Protein AF-A0A957U5R9-F1 (afdb_monomer_lite)

Structure (mmCIF, N/CA/C/O backbone):
data_AF-A0A957U5R9-F1
#
_entry.id   AF-A0A957U5R9-F1
#
loop_
_atom_site.group_PDB
_atom_site.id
_atom_site.type_symbol
_atom_site.label_atom_id
_atom_site.label_alt_id
_atom_site.label_comp_id
_atom_site.label_asym_id
_atom_site.label_entity_id
_atom_site.label_seq_id
_atom_site.pdbx_PDB_ins_code
_atom_site.Cartn_x
_atom_site.Cartn_y
_atom_site.Cartn_z
_atom_site.occupancy
_atom_site.B_iso_or_equiv
_atom_site.auth_seq_id
_atom_site.auth_comp_id
_atom_site.auth_asym_id
_atom_site.auth_atom_id
_atom_site.pdbx_PDB_model_num
ATOM 1 N N . GLN A 1 1 ? -0.514 -5.752 26.820 1.00 62.22 1 GLN A N 1
ATOM 2 C CA . GLN A 1 1 ? -1.889 -5.807 26.271 1.00 62.22 1 GLN A CA 1
ATOM 3 C C . GLN A 1 1 ? -2.756 -6.838 26.994 1.00 62.22 1 GLN A C 1
ATOM 5 O O . GLN A 1 1 ? -3.821 -6.445 27.446 1.00 62.22 1 GLN A O 1
ATOM 10 N N . ALA A 1 2 ? -2.308 -8.089 27.186 1.00 71.56 2 ALA A N 1
ATOM 11 C CA . ALA A 1 2 ? -3.090 -9.140 27.863 1.00 71.56 2 ALA A CA 1
ATOM 12 C C . ALA A 1 2 ? -3.656 -8.729 29.241 1.00 71.56 2 ALA A C 1
ATOM 14 O O . ALA A 1 2 ? -4.850 -8.878 29.472 1.00 71.56 2 ALA A O 1
ATOM 15 N N . ASP A 1 3 ? -2.847 -8.102 30.101 1.00 75.44 3 ASP A N 1
ATOM 16 C CA . ASP A 1 3 ? -3.295 -7.672 31.438 1.00 75.44 3 ASP A CA 1
ATOM 17 C C . ASP A 1 3 ? -4.342 -6.547 31.409 1.00 75.44 3 ASP A C 1
ATOM 19 O O . ASP A 1 3 ? -5.171 -6.438 32.308 1.00 75.44 3 ASP A O 1
ATOM 23 N N . ALA A 1 4 ? -4.324 -5.692 30.382 1.00 73.75 4 ALA A N 1
ATOM 24 C CA . ALA A 1 4 ? -5.312 -4.623 30.224 1.00 73.75 4 ALA A CA 1
ATOM 25 C C . ALA A 1 4 ? -6.661 -5.172 29.738 1.00 73.75 4 ALA A C 1
ATOM 27 O O . ALA A 1 4 ? -7.699 -4.719 30.217 1.00 73.75 4 ALA A O 1
ATOM 28 N N . ILE A 1 5 ? -6.631 -6.171 28.847 1.00 79.81 5 ILE A N 1
ATOM 29 C CA . ILE A 1 5 ? -7.819 -6.908 28.388 1.00 79.81 5 ILE A CA 1
ATOM 30 C C . ILE A 1 5 ? -8.424 -7.682 29.562 1.00 79.81 5 ILE A C 1
ATOM 32 O O . ILE A 1 5 ? -9.607 -7.538 29.848 1.00 79.81 5 ILE A O 1
ATOM 36 N N . ALA A 1 6 ? -7.603 -8.442 30.296 1.00 77.25 6 ALA A N 1
ATOM 37 C CA . ALA A 1 6 ? -8.048 -9.208 31.461 1.00 77.25 6 ALA A CA 1
ATOM 38 C C . ALA A 1 6 ? -8.636 -8.315 32.568 1.00 77.25 6 ALA A C 1
ATOM 40 O O . ALA A 1 6 ? -9.575 -8.712 33.250 1.00 77.25 6 ALA A O 1
ATOM 41 N N . ALA A 1 7 ? -8.117 -7.093 32.720 1.00 85.81 7 ALA A N 1
ATOM 42 C CA . ALA A 1 7 ? -8.631 -6.098 33.658 1.00 85.81 7 ALA A CA 1
ATOM 43 C C . ALA A 1 7 ? -9.840 -5.293 33.133 1.00 85.81 7 ALA A C 1
ATOM 45 O O . ALA A 1 7 ? -10.272 -4.368 33.818 1.00 85.81 7 ALA A O 1
ATOM 46 N N . GLY A 1 8 ? -10.350 -5.569 31.925 1.00 84.25 8 GLY A N 1
ATOM 47 C CA . GLY A 1 8 ? -11.486 -4.849 31.331 1.00 84.25 8 GLY A CA 1
ATOM 48 C C . GLY A 1 8 ? -11.204 -3.387 30.963 1.00 84.25 8 GLY A C 1
ATOM 49 O O . GLY A 1 8 ? -12.130 -2.619 30.735 1.00 84.25 8 GLY A O 1
ATOM 50 N N . ARG A 1 9 ? -9.928 -2.983 30.906 1.00 89.56 9 ARG A N 1
ATOM 51 C CA . ARG A 1 9 ? -9.492 -1.612 30.570 1.00 89.56 9 ARG A CA 1
ATOM 52 C C . ARG A 1 9 ? -9.178 -1.430 29.083 1.00 89.56 9 ARG A C 1
ATOM 54 O O . ARG A 1 9 ? -8.769 -0.348 28.675 1.00 89.56 9 ARG A O 1
ATOM 61 N N . LEU A 1 10 ? -9.299 -2.497 28.295 1.00 90.56 10 LEU A N 1
ATOM 62 C CA . LEU A 1 10 ? -9.093 -2.510 26.851 1.00 90.56 10 LEU A CA 1
ATOM 63 C C . LEU A 1 10 ? -10.099 -3.470 26.214 1.00 90.56 10 LEU A C 1
ATOM 65 O O . LEU A 1 10 ? -10.088 -4.661 26.527 1.00 90.56 10 LEU A O 1
ATOM 69 N N . LEU A 1 11 ? -10.919 -2.954 25.300 1.00 90.44 11 LEU A N 1
ATOM 70 C CA . LEU A 1 11 ? -11.802 -3.739 24.444 1.00 90.44 11 LEU A CA 1
ATOM 71 C C . LEU A 1 11 ? -11.266 -3.690 23.011 1.00 90.44 11 LEU A C 1
ATOM 73 O O . LEU A 1 11 ? -10.911 -2.623 22.515 1.00 90.44 11 LEU A O 1
ATOM 77 N N . LEU A 1 12 ? -11.175 -4.850 22.360 1.00 91.81 12 LEU A N 1
ATOM 78 C CA . LEU A 1 12 ? -10.756 -4.962 20.965 1.00 91.81 12 LEU A CA 1
ATOM 79 C C . LEU A 1 12 ? -11.977 -5.278 20.103 1.00 91.81 12 LEU A C 1
ATOM 81 O O . LEU A 1 12 ? -12.681 -6.248 20.371 1.00 91.81 12 LEU A O 1
ATOM 85 N N . SER A 1 13 ? -12.196 -4.480 19.061 1.00 90.56 13 SER A N 1
ATOM 86 C CA . SER A 1 13 ? -13.235 -4.710 18.057 1.00 90.56 13 SER A CA 1
ATOM 87 C C . SER A 1 13 ? -12.594 -4.778 16.675 1.00 90.56 13 SER A C 1
ATOM 89 O O . SER A 1 13 ? -11.805 -3.906 16.312 1.00 90.56 13 SER A O 1
ATOM 91 N N . ALA A 1 14 ? -12.901 -5.831 15.919 1.00 89.25 14 ALA A N 1
ATOM 92 C CA . ALA A 1 14 ? -12.444 -5.995 14.546 1.00 89.25 14 ALA A CA 1
ATOM 93 C C . ALA A 1 14 ? -13.502 -5.420 13.595 1.00 89.25 14 ALA A C 1
ATOM 95 O O . ALA A 1 14 ? -14.471 -6.095 13.255 1.00 89.25 14 ALA A O 1
ATOM 96 N N . ALA A 1 15 ? -13.325 -4.163 13.195 1.00 86.75 15 ALA A N 1
ATOM 97 C CA . ALA A 1 15 ? -14.212 -3.467 12.269 1.00 86.75 15 ALA A CA 1
ATOM 98 C C . ALA A 1 15 ? -13.432 -2.403 11.475 1.00 86.75 15 ALA A C 1
ATOM 100 O O . ALA A 1 15 ? -12.415 -1.908 11.971 1.00 86.75 15 ALA A O 1
ATOM 101 N N . PRO A 1 16 ? -13.897 -2.019 10.272 1.00 84.31 16 PRO A N 1
ATOM 102 C CA . PRO A 1 16 ? -13.406 -0.822 9.599 1.00 84.31 16 PRO A CA 1
ATOM 103 C C . PRO A 1 16 ? -13.610 0.406 10.489 1.00 84.31 16 PRO A C 1
ATOM 105 O O . PRO A 1 16 ? -14.644 0.544 11.146 1.00 84.31 16 PRO A O 1
ATOM 108 N N . PHE A 1 17 ? -12.639 1.316 10.504 1.00 87.50 17 PHE A N 1
ATOM 109 C CA . PHE A 1 17 ? -12.730 2.517 11.336 1.00 87.50 17 PHE A CA 1
ATOM 110 C C . PHE A 1 17 ? -13.783 3.515 10.825 1.00 87.50 17 PHE A C 1
ATOM 112 O O . PHE A 1 17 ? -14.253 4.329 11.611 1.00 87.50 17 PHE A O 1
ATOM 119 N N . GLY A 1 18 ? -14.254 3.384 9.577 1.00 86.62 18 GLY A N 1
ATOM 120 C CA . GLY A 1 18 ? -15.466 4.054 9.090 1.00 86.62 18 GLY A CA 1
ATOM 121 C C . GLY A 1 18 ? -16.749 3.668 9.842 1.00 86.62 18 GLY A C 1
ATOM 122 O O . GLY A 1 18 ? -17.788 4.269 9.610 1.00 86.62 18 GLY A O 1
ATOM 123 N N . HIS A 1 19 ? -16.719 2.684 10.749 1.00 90.12 19 HIS A N 1
ATOM 124 C CA . HIS A 1 19 ? -17.844 2.312 11.620 1.00 90.12 19 HIS A CA 1
ATOM 125 C C . HIS A 1 19 ? -17.624 2.717 13.093 1.00 90.12 19 HIS A C 1
ATOM 127 O O . HIS A 1 19 ? -18.215 2.110 13.992 1.00 90.12 19 HIS A O 1
ATOM 133 N N . LEU A 1 20 ? -16.750 3.696 13.352 1.00 92.50 20 LEU A N 1
ATOM 134 C CA . LEU A 1 20 ? -16.340 4.127 14.691 1.00 92.50 20 LEU A CA 1
ATOM 135 C C . LEU A 1 20 ? -17.520 4.364 15.644 1.00 92.50 20 LEU A C 1
ATOM 137 O O . LEU A 1 20 ? -17.564 3.745 16.706 1.00 92.50 20 LEU A O 1
ATOM 141 N N . GLU A 1 21 ? -18.481 5.211 15.266 1.00 92.38 21 GLU A N 1
ATOM 142 C CA . GLU A 1 21 ? -19.607 5.601 16.127 1.00 92.38 21 GLU A CA 1
ATOM 143 C C . GLU A 1 21 ? -20.441 4.381 16.524 1.00 92.38 21 GLU A C 1
ATOM 145 O O . GLU A 1 21 ? -20.756 4.175 17.698 1.00 92.38 21 GLU A O 1
ATOM 150 N N . LYS A 1 22 ? -20.744 3.524 15.543 1.00 92.81 22 LYS A N 1
ATOM 151 C CA . LYS A 1 22 ? -21.510 2.300 15.769 1.00 92.81 22 LYS A CA 1
ATOM 152 C C . LYS A 1 22 ? -20.790 1.364 16.736 1.00 92.81 22 LYS A C 1
ATOM 154 O O . LYS A 1 22 ? -21.407 0.867 17.674 1.00 92.81 22 LYS A O 1
ATOM 159 N N . VAL A 1 23 ? -19.500 1.116 16.515 1.00 93.88 23 VAL A N 1
ATOM 160 C CA . VAL A 1 23 ? -18.709 0.224 17.374 1.00 93.88 23 VAL A CA 1
ATOM 161 C C . VAL A 1 23 ? -18.609 0.788 18.788 1.00 93.88 23 VAL A C 1
ATOM 163 O O . VAL A 1 23 ? -18.728 0.032 19.752 1.00 93.88 23 VAL A O 1
ATOM 166 N N . ALA A 1 24 ? -18.417 2.098 18.925 1.00 93.44 24 ALA A N 1
ATOM 167 C CA . ALA A 1 24 ? -18.345 2.759 20.217 1.00 93.44 24 ALA A CA 1
ATOM 168 C C . ALA A 1 24 ? -19.683 2.640 20.972 1.00 93.44 24 ALA A C 1
ATOM 170 O O . ALA A 1 24 ? -19.705 2.184 22.115 1.00 93.44 24 ALA A O 1
ATOM 171 N N . ALA A 1 25 ? -20.808 2.928 20.308 1.00 93.12 25 ALA A N 1
ATOM 172 C CA . ALA A 1 25 ? -22.149 2.803 20.879 1.00 93.12 25 ALA A CA 1
ATOM 173 C C . ALA A 1 25 ? -22.501 1.360 21.281 1.00 93.12 25 ALA A C 1
ATOM 175 O O . ALA A 1 25 ? -22.946 1.134 22.408 1.00 93.12 25 ALA A O 1
ATOM 176 N N . ASP A 1 26 ? -22.243 0.378 20.409 1.00 93.88 26 ASP A N 1
ATOM 177 C CA . ASP A 1 26 ? -22.521 -1.044 20.666 1.00 93.88 26 ASP A CA 1
ATOM 178 C C . ASP A 1 26 ? -21.742 -1.580 21.887 1.00 93.88 26 ASP A C 1
ATOM 180 O O . ASP A 1 26 ? -22.170 -2.539 22.529 1.00 93.88 26 ASP A O 1
ATOM 184 N N . ASN A 1 27 ? -20.613 -0.949 22.231 1.00 91.81 27 ASN A N 1
ATOM 185 C CA . ASN A 1 27 ? -19.776 -1.306 23.379 1.00 91.81 27 ASN A CA 1
ATOM 186 C C . ASN A 1 27 ? -19.943 -0.361 24.586 1.00 91.81 27 ASN A C 1
ATOM 188 O O . ASN A 1 27 ? -19.199 -0.482 25.558 1.00 91.81 27 ASN A O 1
ATOM 192 N N . GLY A 1 28 ? -20.905 0.568 24.555 1.00 92.06 28 GLY A N 1
ATOM 193 C CA . GLY A 1 28 ? -21.184 1.485 25.667 1.00 92.06 28 GLY A CA 1
ATOM 194 C C . GLY A 1 28 ? -20.180 2.633 25.834 1.00 92.06 28 GLY A C 1
ATOM 195 O O . GLY A 1 28 ? -20.142 3.257 26.891 1.00 92.06 28 GLY A O 1
ATOM 196 N N . PHE A 1 29 ? -19.384 2.927 24.806 1.00 89.25 29 PHE A N 1
ATOM 197 C CA . PHE A 1 29 ? -18.407 4.016 24.763 1.00 89.25 29 PHE A CA 1
ATOM 198 C C . PHE A 1 29 ? -18.958 5.214 23.976 1.00 89.25 29 PHE A C 1
ATOM 200 O O . PHE A 1 29 ? -18.438 5.557 22.922 1.00 89.25 29 PHE A O 1
ATOM 207 N N . SER A 1 30 ? -20.042 5.842 24.438 1.00 87.88 30 SER A N 1
ATOM 208 C CA . SER A 1 30 ? -20.559 7.066 23.807 1.00 87.88 30 SER A CA 1
ATOM 209 C C . SER A 1 30 ? -21.161 8.022 24.847 1.00 87.88 30 SER A C 1
ATOM 211 O O . SER A 1 30 ? -22.069 7.611 25.577 1.00 87.88 30 SER A O 1
ATOM 213 N N . PRO A 1 31 ? -20.684 9.281 24.937 1.00 88.06 31 PRO A N 1
ATOM 214 C CA . PRO A 1 31 ? -19.577 9.862 24.164 1.00 88.06 31 PRO A CA 1
ATOM 215 C C . PRO A 1 31 ? -18.200 9.320 24.600 1.00 88.06 31 PRO A C 1
ATOM 217 O O . PRO A 1 31 ? -18.070 8.731 25.672 1.00 88.06 31 PRO A O 1
ATOM 220 N N . VAL A 1 32 ? -17.171 9.530 23.773 1.00 90.62 32 VAL A N 1
ATOM 221 C CA . VAL A 1 32 ? -15.763 9.230 24.102 1.00 90.62 32 VAL A CA 1
ATOM 222 C C . VAL A 1 32 ? -14.994 10.503 24.467 1.00 90.62 32 VAL A C 1
ATOM 224 O O . VAL A 1 32 ? -15.304 11.579 23.965 1.00 90.62 32 VAL A O 1
ATOM 227 N N . ASP A 1 33 ? -13.963 10.381 25.310 1.00 93.62 33 ASP A N 1
ATOM 228 C CA . ASP A 1 33 ? -13.108 11.515 25.711 1.00 93.62 33 ASP A CA 1
ATOM 229 C C . ASP A 1 33 ? -12.050 11.889 24.657 1.00 93.62 33 ASP A C 1
ATOM 231 O O . ASP A 1 33 ? -11.478 12.979 24.691 1.00 93.62 33 ASP A O 1
ATOM 235 N N . GLY A 1 34 ? -11.748 10.976 23.734 1.00 92.69 34 GLY A N 1
ATOM 236 C CA . GLY A 1 34 ? -10.791 11.216 22.665 1.00 92.69 34 GLY A CA 1
ATOM 237 C C . GLY A 1 34 ? -10.657 10.035 21.715 1.00 92.69 34 GLY A C 1
ATOM 238 O O . GLY A 1 34 ? -10.800 8.876 22.108 1.00 92.69 34 GLY A O 1
ATOM 239 N N . VAL A 1 35 ? -10.342 10.351 20.461 1.00 93.12 35 VAL A N 1
ATOM 240 C CA . VAL A 1 35 ? -10.120 9.385 19.383 1.00 93.12 35 VAL A CA 1
ATOM 241 C C . VAL A 1 35 ? -8.695 9.547 18.859 1.00 93.12 35 VAL A C 1
ATOM 243 O O . VAL A 1 35 ? -8.232 10.662 18.620 1.00 93.12 35 VAL A O 1
ATOM 246 N N . LEU A 1 36 ? -7.986 8.430 18.685 1.00 92.38 36 LEU A N 1
ATOM 247 C CA . LEU A 1 36 ? -6.650 8.390 18.092 1.00 92.38 36 LEU A CA 1
ATOM 248 C C . LEU A 1 36 ? -6.677 7.526 16.830 1.00 92.38 36 LEU A C 1
ATOM 250 O O . LEU A 1 36 ? -6.967 6.333 16.904 1.00 92.38 36 LEU A O 1
ATOM 254 N N . PHE A 1 37 ? -6.299 8.118 15.699 1.00 90.06 37 PHE A N 1
ATOM 255 C CA . PHE A 1 37 ? -6.057 7.402 14.450 1.00 90.06 37 PHE A CA 1
ATOM 256 C C . PHE A 1 37 ? -4.549 7.268 14.216 1.00 90.06 37 PHE A C 1
ATOM 258 O O . PHE A 1 37 ? -3.868 8.259 13.957 1.00 90.06 37 PHE A O 1
ATOM 265 N N . ASP A 1 38 ? -4.031 6.042 14.294 1.00 88.88 38 ASP A N 1
ATOM 266 C CA . ASP A 1 38 ? -2.672 5.708 13.850 1.00 88.88 38 ASP A CA 1
ATOM 267 C C . ASP A 1 38 ? -2.741 5.181 12.410 1.00 88.88 38 ASP A C 1
ATOM 269 O O . ASP A 1 38 ? -3.035 4.009 12.167 1.00 88.88 38 ASP A O 1
ATOM 273 N N . LEU A 1 39 ? -2.586 6.089 11.444 1.00 84.25 39 LEU A N 1
ATOM 274 C CA . LEU A 1 39 ? -2.777 5.797 10.025 1.00 84.25 39 LEU A CA 1
ATOM 275 C C . LEU A 1 39 ? -1.491 5.273 9.385 1.00 84.25 39 LEU A C 1
ATOM 277 O O . LEU A 1 39 ? -0.438 5.909 9.435 1.00 84.25 39 LEU A O 1
ATOM 281 N N . GLY A 1 40 ? -1.600 4.146 8.688 1.00 77.88 40 GLY A N 1
ATOM 282 C CA . GLY A 1 40 ? -0.502 3.549 7.945 1.00 77.88 40 GLY A CA 1
ATOM 283 C C . GLY A 1 40 ? -0.533 2.029 8.002 1.00 77.88 40 GLY A C 1
ATOM 284 O O . GLY A 1 40 ? -1.559 1.412 8.264 1.00 77.88 40 GLY A O 1
ATOM 285 N N . VAL A 1 41 ? 0.620 1.422 7.734 1.00 76.38 41 VAL A N 1
ATOM 286 C CA . VAL A 1 41 ? 0.821 -0.023 7.889 1.00 76.38 41 VAL A CA 1
ATOM 287 C C . VAL A 1 41 ? 1.505 -0.306 9.209 1.00 76.38 41 VAL A C 1
ATOM 289 O O . VAL A 1 41 ? 2.476 0.363 9.568 1.00 76.38 41 VAL A O 1
ATOM 292 N N . SER A 1 42 ? 1.052 -1.346 9.899 1.00 77.38 42 SER A N 1
ATOM 293 C CA . SER A 1 42 ? 1.743 -1.828 11.087 1.00 77.38 42 SER A CA 1
ATOM 294 C C . SER A 1 42 ? 3.073 -2.490 10.714 1.00 77.38 42 SER A C 1
ATOM 296 O O . SER A 1 42 ? 3.252 -3.048 9.626 1.00 77.38 42 SER A O 1
ATOM 298 N N . SER A 1 43 ? 4.021 -2.482 11.651 1.00 71.81 43 SER A N 1
ATOM 299 C CA . SER A 1 43 ? 5.283 -3.217 11.508 1.00 71.81 43 SER A CA 1
ATOM 300 C C . SER A 1 43 ? 5.056 -4.710 11.248 1.00 71.81 43 SER A C 1
ATOM 302 O O . SER A 1 43 ? 5.780 -5.306 10.456 1.00 71.81 43 SER A O 1
ATOM 304 N N . PHE A 1 44 ? 4.014 -5.293 11.848 1.00 71.56 44 PHE A N 1
ATOM 305 C CA . PHE A 1 44 ? 3.606 -6.679 11.620 1.00 71.56 44 PHE A CA 1
ATOM 306 C C . PHE A 1 44 ? 3.216 -6.927 10.154 1.00 71.56 44 PHE A C 1
ATOM 308 O O . PHE A 1 44 ? 3.695 -7.878 9.538 1.00 71.56 44 PHE A O 1
ATOM 315 N N . GLN A 1 45 ? 2.419 -6.034 9.556 1.00 72.06 45 GLN A N 1
ATOM 316 C CA . GLN A 1 45 ? 2.042 -6.124 8.139 1.00 72.06 45 GLN A CA 1
ATOM 317 C C . GLN A 1 45 ? 3.257 -6.008 7.208 1.00 72.06 45 GLN A C 1
ATOM 319 O O . GLN A 1 45 ? 3.331 -6.719 6.210 1.00 72.06 45 GLN A O 1
ATOM 324 N N . LEU A 1 46 ? 4.236 -5.164 7.546 1.00 71.06 46 LEU A N 1
ATOM 325 C CA . LEU A 1 46 ? 5.477 -5.024 6.773 1.00 71.06 46 LEU A CA 1
ATOM 326 C C . LEU A 1 46 ? 6.416 -6.236 6.882 1.00 71.06 46 LEU A C 1
ATOM 328 O O . LEU A 1 46 ? 7.227 -6.451 5.980 1.00 71.06 46 LEU A O 1
ATOM 332 N N . GLN A 1 47 ? 6.329 -7.001 7.973 1.00 72.88 47 GLN A N 1
ATOM 333 C CA . GLN A 1 47 ? 7.126 -8.212 8.211 1.00 72.88 47 GLN A CA 1
ATOM 334 C C . GLN A 1 47 ? 6.482 -9.485 7.644 1.00 72.88 47 GLN A C 1
ATOM 336 O O . GLN A 1 47 ? 7.142 -10.517 7.564 1.00 72.88 47 GLN A O 1
ATOM 341 N N . THR A 1 48 ? 5.210 -9.420 7.250 1.00 77.25 48 THR A N 1
ATOM 342 C CA . THR A 1 48 ? 4.450 -10.568 6.746 1.00 77.25 48 THR A CA 1
ATOM 343 C C . THR A 1 48 ? 4.523 -10.608 5.219 1.00 77.25 48 THR A C 1
ATOM 345 O O . THR A 1 48 ? 3.665 -10.055 4.526 1.00 77.25 48 THR A O 1
ATOM 348 N N . SER A 1 49 ? 5.574 -11.234 4.682 1.00 80.00 49 SER A N 1
ATOM 349 C CA . SER A 1 49 ? 5.840 -11.257 3.235 1.00 80.00 49 SER A CA 1
ATOM 350 C C . SER A 1 49 ? 4.674 -11.800 2.397 1.00 80.00 49 SER A C 1
ATOM 352 O O . SER A 1 49 ? 4.408 -11.261 1.323 1.00 80.00 49 SER A O 1
ATOM 354 N N . GLU A 1 50 ? 3.902 -12.776 2.900 1.00 83.94 50 GLU A N 1
ATOM 355 C CA . GLU A 1 50 ? 2.761 -13.349 2.174 1.00 83.94 50 GLU A CA 1
ATOM 356 C C . GLU A 1 50 ? 1.620 -12.357 1.905 1.00 83.94 50 GLU A C 1
ATOM 358 O O . GLU A 1 50 ? 0.755 -12.634 1.081 1.00 83.94 50 GLU A O 1
ATOM 363 N N . ARG A 1 51 ? 1.614 -11.192 2.564 1.00 87.31 51 ARG A N 1
ATOM 364 C CA . ARG A 1 51 ? 0.599 -10.146 2.370 1.00 87.31 51 ARG A CA 1
ATOM 365 C C . ARG A 1 51 ? 0.985 -9.103 1.322 1.00 87.31 51 ARG A C 1
ATOM 367 O O . ARG A 1 51 ? 0.154 -8.281 0.948 1.00 87.31 51 ARG A O 1
ATOM 374 N N . GLY A 1 52 ? 2.235 -9.096 0.857 1.00 89.81 52 GLY A N 1
ATOM 375 C CA . GLY A 1 52 ? 2.655 -8.239 -0.254 1.00 89.81 52 GLY A CA 1
ATOM 376 C C . GLY A 1 52 ? 2.771 -6.739 0.047 1.00 89.81 52 GLY A C 1
ATOM 377 O O .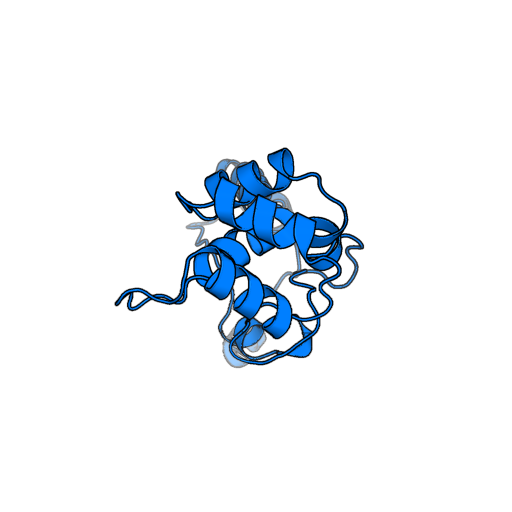 GLY A 1 52 ? 2.876 -5.947 -0.884 1.00 89.81 52 GLY A O 1
ATOM 378 N N . PHE A 1 53 ? 2.775 -6.315 1.317 1.00 89.38 53 PHE A N 1
ATOM 379 C CA . PHE A 1 53 ? 2.898 -4.890 1.685 1.00 89.38 53 PHE A CA 1
ATOM 380 C C . PHE A 1 53 ? 4.308 -4.315 1.512 1.00 89.38 53 PHE A C 1
ATOM 382 O O . PHE A 1 53 ? 4.489 -3.098 1.490 1.00 89.38 53 PHE A O 1
ATOM 389 N N . SER A 1 54 ? 5.316 -5.180 1.416 1.00 87.62 54 SER A N 1
ATOM 390 C CA . SER A 1 54 ? 6.722 -4.801 1.336 1.00 87.62 54 SER A CA 1
ATOM 391 C C . SER A 1 54 ? 7.369 -5.416 0.102 1.00 87.62 54 SER A C 1
ATOM 393 O O . SER A 1 54 ? 7.105 -6.561 -0.251 1.00 87.62 54 SER A O 1
ATOM 395 N N . PHE A 1 55 ? 8.253 -4.657 -0.541 1.00 86.12 55 PHE A N 1
ATOM 396 C CA . PHE A 1 55 ? 9.170 -5.173 -1.562 1.00 86.12 55 PHE A CA 1
ATOM 397 C C . PHE A 1 55 ? 10.540 -5.554 -0.987 1.00 86.12 55 PHE A C 1
ATOM 399 O O . PHE A 1 55 ? 11.373 -6.091 -1.709 1.00 86.12 55 PHE A O 1
ATOM 406 N N . LEU A 1 56 ? 10.800 -5.277 0.299 1.00 84.69 56 LEU A N 1
ATOM 407 C CA . LEU A 1 56 ? 12.043 -5.702 0.959 1.00 84.69 56 LEU A CA 1
ATOM 408 C C . LEU A 1 56 ? 12.078 -7.219 1.166 1.00 84.69 56 LEU A C 1
ATOM 410 O O . LEU A 1 56 ? 13.151 -7.813 1.214 1.00 84.69 56 LEU A O 1
ATOM 414 N N . GLN A 1 57 ? 10.902 -7.831 1.288 1.00 83.69 57 GLN A N 1
ATOM 415 C CA . GLN A 1 57 ? 10.714 -9.272 1.296 1.00 83.69 57 GLN A CA 1
ATOM 416 C C . GLN A 1 57 ? 9.800 -9.619 0.126 1.00 83.69 57 GLN A C 1
ATOM 418 O O . GLN A 1 57 ? 8.701 -9.079 0.018 1.00 83.69 57 GLN A O 1
ATOM 423 N N . ALA A 1 58 ? 10.271 -10.476 -0.776 1.00 87.06 58 ALA A N 1
ATOM 424 C CA . ALA A 1 58 ? 9.485 -10.874 -1.933 1.00 87.06 58 ALA A CA 1
ATOM 425 C C . ALA A 1 58 ? 8.239 -11.652 -1.485 1.00 87.06 58 ALA A C 1
ATOM 427 O O . ALA A 1 58 ? 8.336 -12.579 -0.684 1.00 87.06 58 ALA A O 1
ATOM 428 N N . GLY A 1 59 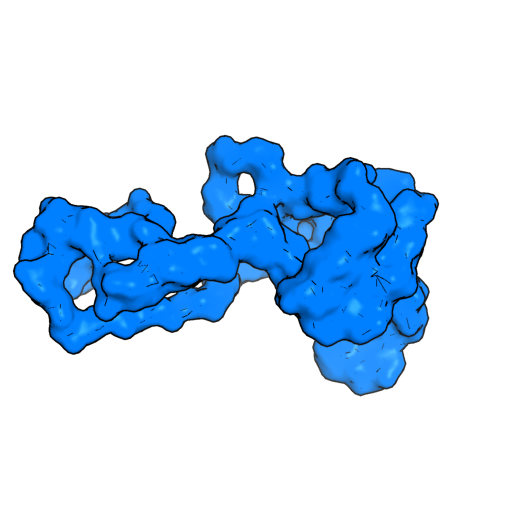? 7.086 -11.286 -2.034 1.00 93.00 59 GLY A N 1
ATOM 429 C CA . GLY A 1 59 ? 5.802 -11.929 -1.772 1.00 93.00 59 GLY A CA 1
ATOM 430 C C . GLY A 1 59 ? 4.825 -11.710 -2.926 1.00 93.00 59 GLY A C 1
ATOM 431 O O . GLY A 1 59 ? 5.172 -11.011 -3.888 1.00 93.00 59 GLY A O 1
ATOM 432 N N . PRO A 1 60 ? 3.621 -12.304 -2.866 1.00 96.12 60 PRO A N 1
ATOM 433 C CA . PRO A 1 60 ? 2.585 -12.070 -3.865 1.00 96.12 60 PRO A CA 1
ATOM 434 C C . PRO A 1 60 ? 2.188 -10.592 -3.888 1.00 96.12 60 PRO A C 1
ATOM 436 O O . PRO A 1 60 ? 2.220 -9.910 -2.863 1.00 96.12 60 PRO A O 1
ATOM 439 N N . LEU A 1 61 ? 1.816 -10.084 -5.060 1.00 96.75 61 LEU A N 1
ATOM 440 C CA . LEU A 1 61 ? 1.365 -8.704 -5.208 1.00 96.75 61 LEU A CA 1
ATOM 441 C C . LEU A 1 61 ? -0.102 -8.554 -4.758 1.00 96.75 61 LEU A C 1
ATOM 443 O O . LEU A 1 61 ? -1.013 -8.492 -5.574 1.00 96.75 61 LEU A O 1
ATOM 447 N N . ASP A 1 62 ? -0.317 -8.536 -3.442 1.00 95.31 62 ASP A N 1
ATOM 448 C CA . ASP A 1 62 ? -1.647 -8.556 -2.819 1.00 95.31 62 ASP A CA 1
ATOM 449 C C . ASP A 1 62 ? -2.046 -7.187 -2.232 1.00 95.31 62 ASP A C 1
ATOM 451 O O . ASP A 1 62 ? -2.854 -6.475 -2.821 1.00 95.31 62 ASP A O 1
ATOM 455 N N . MET A 1 63 ? -1.445 -6.791 -1.103 1.00 94.38 63 MET A N 1
ATOM 456 C CA . MET A 1 63 ? -1.701 -5.535 -0.377 1.00 94.38 63 MET A CA 1
ATOM 457 C C . MET A 1 63 ? -3.110 -5.338 0.213 1.00 94.38 63 MET A C 1
ATOM 459 O O . MET A 1 63 ? -3.387 -4.243 0.705 1.00 94.38 63 MET A O 1
ATOM 463 N N . ARG A 1 64 ? -3.996 -6.341 0.236 1.00 93.38 64 ARG A N 1
ATOM 464 C CA . ARG A 1 64 ? -5.288 -6.239 0.944 1.00 93.38 64 ARG A CA 1
ATOM 465 C C . ARG A 1 64 ? -5.090 -6.289 2.454 1.00 93.38 64 ARG A C 1
ATOM 467 O O . ARG A 1 64 ? -4.352 -7.145 2.948 1.00 93.38 64 ARG A O 1
ATOM 474 N N . PHE A 1 65 ? -5.765 -5.428 3.213 1.00 88.06 65 PHE A N 1
ATOM 475 C CA . PHE A 1 65 ? -5.853 -5.502 4.675 1.00 88.06 65 PHE A CA 1
ATOM 476 C C . PHE A 1 65 ? -6.834 -6.581 5.121 1.00 88.06 65 PHE A C 1
ATOM 478 O O . PHE A 1 65 ? -6.524 -7.319 6.061 1.00 88.06 65 PHE A O 1
ATOM 485 N N . ASP A 1 66 ? -7.944 -6.737 4.405 1.00 88.19 66 ASP A N 1
ATOM 486 C CA . ASP A 1 66 ? -8.892 -7.826 4.600 1.00 88.19 66 ASP A CA 1
ATOM 487 C C . ASP A 1 66 ? -8.704 -8.903 3.510 1.00 88.19 66 ASP A C 1
ATOM 489 O O . ASP A 1 66 ? -8.994 -8.655 2.337 1.00 88.19 66 ASP A O 1
ATOM 493 N N . PRO A 1 67 ? -8.230 -10.116 3.863 1.00 84.75 67 PRO A N 1
ATOM 494 C CA . PRO A 1 67 ? -8.065 -11.216 2.912 1.00 84.75 67 PRO A CA 1
ATOM 495 C C . PRO A 1 67 ? -9.359 -11.668 2.220 1.00 84.75 67 PRO A C 1
ATOM 497 O O . PRO A 1 67 ? -9.277 -12.359 1.206 1.00 84.75 67 PRO A O 1
ATOM 500 N N . ALA A 1 68 ? -10.535 -11.326 2.760 1.00 88.44 68 ALA A N 1
ATOM 501 C CA . ALA A 1 68 ? -11.820 -11.652 2.149 1.00 88.44 68 ALA A CA 1
ATOM 502 C C . ALA A 1 68 ? -12.166 -10.747 0.951 1.00 88.44 68 ALA A C 1
ATOM 504 O O . ALA A 1 68 ? -13.017 -11.113 0.137 1.00 88.44 68 ALA A O 1
ATOM 505 N N . GLN A 1 69 ? -11.513 -9.588 0.812 1.00 89.06 69 GLN A N 1
ATOM 506 C CA . GLN A 1 69 ? -11.699 -8.703 -0.340 1.00 89.06 69 GLN A CA 1
ATOM 507 C C . GLN A 1 69 ? -11.173 -9.365 -1.610 1.00 89.06 69 GLN A C 1
ATOM 509 O O . GLN A 1 69 ? -10.166 -10.058 -1.576 1.00 89.06 69 GLN A O 1
ATOM 514 N N . THR A 1 70 ? -11.803 -9.136 -2.757 1.00 91.94 70 THR A N 1
ATOM 515 C CA . THR A 1 70 ? -11.392 -9.766 -4.025 1.00 91.94 70 THR A CA 1
ATOM 516 C C . THR A 1 70 ? -10.413 -8.930 -4.838 1.00 91.94 70 THR A C 1
ATOM 518 O O . THR A 1 70 ? -9.752 -9.476 -5.709 1.00 91.94 70 THR A O 1
ATOM 521 N N . PHE A 1 71 ? -10.329 -7.626 -4.570 1.00 96.00 71 PHE A N 1
ATOM 522 C CA . PHE A 1 71 ? -9.533 -6.676 -5.340 1.00 96.00 71 PHE A CA 1
ATOM 523 C C . PHE A 1 71 ? -8.150 -6.481 -4.713 1.00 96.00 71 PHE A C 1
ATOM 525 O O . PHE A 1 71 ? -8.055 -6.147 -3.535 1.00 96.00 71 PHE A O 1
ATOM 532 N N . SER A 1 72 ? -7.092 -6.700 -5.486 1.00 97.12 72 SER A N 1
ATOM 533 C CA . SER A 1 72 ? -5.693 -6.733 -5.053 1.00 97.12 72 SER A CA 1
ATOM 534 C C . SER A 1 72 ? -4.814 -5.758 -5.840 1.00 97.12 72 SER A C 1
ATOM 536 O O . SER A 1 72 ? -5.197 -5.223 -6.882 1.00 97.12 72 SER A O 1
ATOM 538 N N . ALA A 1 73 ? -3.584 -5.547 -5.371 1.00 97.56 73 ALA A N 1
ATOM 539 C CA . ALA A 1 73 ? -2.599 -4.737 -6.078 1.00 97.56 73 ALA A CA 1
ATOM 540 C C . ALA A 1 73 ? -2.236 -5.328 -7.450 1.00 97.56 73 ALA A C 1
ATOM 542 O O . ALA A 1 73 ? -1.940 -4.563 -8.368 1.00 97.56 73 ALA A O 1
ATOM 543 N N . ALA A 1 74 ? -2.277 -6.657 -7.607 1.00 97.94 74 ALA A N 1
ATOM 544 C CA . ALA A 1 74 ? -2.078 -7.312 -8.895 1.00 97.94 74 ALA A CA 1
ATOM 545 C C . ALA A 1 74 ? -3.154 -6.898 -9.907 1.00 97.94 74 ALA A C 1
ATOM 547 O O . ALA A 1 74 ? -2.806 -6.600 -11.048 1.00 97.94 74 ALA A O 1
ATOM 548 N N . ASP A 1 75 ? -4.417 -6.810 -9.488 1.00 98.06 75 ASP A N 1
ATOM 549 C CA . ASP A 1 75 ? -5.524 -6.399 -10.363 1.00 98.06 75 ASP A CA 1
ATOM 550 C C . ASP A 1 75 ? -5.332 -4.946 -10.824 1.00 98.06 75 ASP A C 1
ATOM 552 O O . ASP A 1 75 ? -5.424 -4.637 -12.011 1.00 98.06 75 ASP A O 1
ATOM 556 N N . VAL A 1 76 ? -4.943 -4.051 -9.905 1.00 98.06 76 VAL A N 1
ATOM 557 C CA . VAL A 1 76 ? -4.621 -2.653 -10.246 1.00 98.06 76 VAL A CA 1
ATOM 558 C C . VAL A 1 76 ? -3.510 -2.592 -11.294 1.00 98.06 76 VAL A C 1
ATOM 560 O O . VAL A 1 76 ? -3.662 -1.966 -12.344 1.00 98.06 76 VAL A O 1
ATOM 563 N N . VAL A 1 77 ? -2.361 -3.221 -11.025 1.00 98.25 77 VAL A N 1
ATOM 564 C CA . VAL A 1 77 ? -1.196 -3.039 -11.897 1.00 98.25 77 VAL A CA 1
ATOM 565 C C . VAL A 1 77 ? -1.283 -3.809 -13.197 1.00 98.25 77 VAL A C 1
ATOM 567 O O . VAL A 1 77 ? -0.525 -3.437 -14.086 1.00 98.25 77 VAL A O 1
ATOM 570 N N . ASN A 1 78 ? -2.114 -4.851 -13.315 1.00 98.56 78 ASN A N 1
ATOM 571 C CA . ASN A 1 78 ? -2.223 -5.680 -14.518 1.00 98.56 78 ASN A CA 1
ATOM 572 C C . ASN A 1 78 ? -3.409 -5.287 -15.409 1.00 98.56 78 ASN A C 1
ATOM 574 O O . ASN A 1 78 ? -3.266 -5.353 -16.633 1.00 98.56 78 ASN A O 1
ATOM 578 N N . ASP A 1 79 ? -4.509 -4.784 -14.840 1.00 98.12 79 ASP A N 1
ATOM 579 C CA . ASP A 1 79 ? -5.760 -4.616 -15.593 1.00 98.12 79 ASP A CA 1
ATOM 580 C C . ASP A 1 79 ? -6.130 -3.156 -15.870 1.00 98.12 79 ASP A C 1
ATOM 582 O O . ASP A 1 79 ? -6.792 -2.872 -16.867 1.00 98.12 79 ASP A O 1
ATOM 586 N N . TRP A 1 80 ? -5.685 -2.204 -15.044 1.00 98.44 80 TRP A N 1
ATOM 587 C CA . TRP A 1 80 ? -6.016 -0.788 -15.250 1.00 98.44 80 TRP A CA 1
ATOM 588 C C . TRP A 1 80 ? -5.289 -0.210 -16.464 1.00 98.44 80 TRP A C 1
ATOM 590 O O . TRP A 1 80 ? -4.181 -0.635 -16.785 1.00 98.44 80 TRP A O 1
ATOM 600 N N . ASP A 1 81 ? -5.859 0.782 -17.139 1.00 98.56 81 ASP A N 1
ATOM 601 C CA . ASP A 1 81 ? -5.159 1.465 -18.230 1.00 98.56 81 ASP A CA 1
ATOM 602 C C . ASP A 1 81 ? -3.990 2.352 -17.731 1.00 98.56 81 ASP A C 1
ATOM 604 O O . ASP A 1 81 ? -3.770 2.533 -16.530 1.00 98.56 81 ASP A O 1
ATOM 608 N N . GLU A 1 82 ? -3.178 2.864 -18.668 1.00 98.69 82 GLU A N 1
ATOM 609 C CA . GLU A 1 82 ? -2.008 3.704 -18.351 1.00 98.69 82 GLU A CA 1
ATOM 610 C C . GLU A 1 82 ? -2.397 4.995 -17.616 1.00 98.69 82 GLU A C 1
ATOM 612 O O . GLU A 1 82 ? -1.658 5.429 -16.731 1.00 98.69 82 GLU A O 1
ATOM 617 N N . GLU A 1 83 ? -3.527 5.608 -17.977 1.00 98.62 83 GLU A N 1
ATOM 618 C CA . GLU A 1 83 ? -3.959 6.900 -17.439 1.00 98.62 83 GLU A CA 1
ATOM 619 C C . GLU A 1 83 ? -4.441 6.746 -15.998 1.00 98.62 83 GLU A C 1
ATOM 621 O O . GLU A 1 83 ? -3.892 7.386 -15.101 1.00 98.62 83 GLU A O 1
ATOM 626 N N . ALA A 1 84 ? -5.352 5.805 -15.750 1.00 98.56 84 ALA A N 1
ATOM 627 C CA . ALA A 1 84 ? -5.844 5.475 -14.421 1.00 98.56 84 ALA A CA 1
ATOM 628 C C . ALA A 1 84 ? -4.698 5.074 -13.482 1.00 98.56 84 ALA A C 1
ATOM 630 O O . ALA A 1 84 ? -4.649 5.518 -12.332 1.00 98.56 84 ALA A O 1
ATOM 631 N N . LEU A 1 85 ? -3.739 4.275 -13.970 1.00 98.56 85 LEU A N 1
ATOM 632 C CA . LEU A 1 85 ? -2.574 3.879 -13.180 1.00 98.56 85 LEU A CA 1
ATOM 633 C C . LEU A 1 85 ? -1.654 5.071 -12.869 1.00 98.56 85 LEU A C 1
ATOM 635 O O . LEU A 1 85 ? -1.164 5.198 -11.745 1.00 98.56 85 LEU A O 1
ATOM 639 N N . ALA A 1 86 ? -1.417 5.962 -13.835 1.00 98.69 86 ALA A N 1
ATOM 640 C CA . ALA A 1 86 ? -0.633 7.174 -13.608 1.00 98.69 86 ALA A CA 1
ATOM 641 C C . ALA A 1 86 ? -1.313 8.107 -12.597 1.00 98.69 86 ALA A C 1
ATOM 643 O O . ALA A 1 86 ? -0.634 8.672 -11.734 1.00 98.69 86 ALA A O 1
ATOM 644 N N . ASP A 1 87 ? -2.633 8.243 -12.676 1.00 98.50 87 ASP A N 1
ATOM 645 C CA . ASP A 1 87 ? -3.410 9.125 -11.814 1.00 98.50 87 ASP A CA 1
ATOM 646 C C . ASP A 1 87 ? -3.369 8.676 -10.358 1.00 98.50 87 ASP A C 1
ATOM 648 O O . ASP A 1 87 ? -3.112 9.499 -9.478 1.00 98.50 87 ASP A O 1
ATOM 652 N N . VAL A 1 88 ? -3.524 7.380 -10.076 1.00 97.88 88 VAL A N 1
ATOM 653 C CA . VAL A 1 88 ? -3.424 6.896 -8.690 1.00 97.88 88 VAL A CA 1
ATOM 654 C C . VAL A 1 88 ? -2.008 6.971 -8.139 1.00 97.88 88 VAL A C 1
ATOM 656 O O . VAL A 1 88 ? -1.828 7.381 -6.992 1.00 97.88 88 VAL A O 1
ATOM 659 N N . ILE A 1 89 ? -0.989 6.656 -8.948 1.00 98.38 89 ILE A N 1
ATOM 660 C CA . ILE A 1 89 ? 0.418 6.785 -8.535 1.00 98.38 89 ILE A CA 1
ATOM 661 C C . ILE A 1 89 ? 0.752 8.250 -8.221 1.00 98.38 89 ILE A C 1
ATOM 663 O O . ILE A 1 89 ? 1.462 8.528 -7.253 1.00 98.38 89 ILE A O 1
ATOM 667 N N . TYR A 1 90 ? 0.222 9.190 -9.004 1.00 98.25 90 TYR A N 1
ATOM 668 C CA . TYR A 1 90 ? 0.384 10.617 -8.748 1.00 98.25 90 TYR A CA 1
ATOM 669 C C . TYR A 1 90 ? -0.372 11.058 -7.493 1.00 98.25 90 TYR A C 1
ATOM 671 O O . TYR A 1 90 ? 0.224 11.627 -6.584 1.00 98.25 90 TYR A O 1
ATOM 679 N N . ARG A 1 91 ? -1.678 10.783 -7.432 1.00 96.88 91 ARG A N 1
ATOM 680 C CA . ARG A 1 91 ? -2.577 11.297 -6.396 1.00 96.88 91 ARG A CA 1
ATOM 681 C C . ARG A 1 91 ? -2.262 10.739 -5.015 1.00 96.88 91 ARG A C 1
ATOM 683 O O . ARG A 1 91 ? -2.277 11.490 -4.049 1.00 96.88 91 ARG A O 1
ATOM 690 N N . TYR A 1 92 ? -2.011 9.438 -4.922 1.00 95.94 92 TYR A N 1
ATOM 691 C CA . TYR A 1 92 ? -1.857 8.751 -3.638 1.00 95.94 92 TYR A CA 1
ATOM 692 C C . TYR A 1 92 ? -0.399 8.460 -3.279 1.00 95.94 92 TYR A C 1
ATOM 694 O O . TYR A 1 92 ? -0.083 8.267 -2.108 1.00 95.94 92 TYR A O 1
ATOM 702 N N . GLY A 1 93 ? 0.492 8.428 -4.272 1.00 94.75 93 GLY A N 1
ATOM 703 C CA . GLY A 1 93 ? 1.931 8.257 -4.061 1.00 94.75 93 GLY A CA 1
ATOM 704 C C . GLY A 1 93 ? 2.724 9.561 -4.099 1.00 94.75 93 GLY A C 1
ATOM 705 O O . GLY A 1 93 ? 3.910 9.546 -3.780 1.00 94.75 93 GLY A O 1
ATOM 706 N N . GLU A 1 94 ? 2.116 10.672 -4.527 1.00 95.69 94 GLU A N 1
ATOM 707 C CA . GLU A 1 94 ? 2.791 11.961 -4.749 1.00 95.69 94 GLU A CA 1
ATOM 708 C C . GLU A 1 94 ? 4.020 11.841 -5.678 1.00 95.69 94 GLU A C 1
ATOM 710 O O . GLU A 1 94 ? 5.025 12.548 -5.537 1.00 95.69 94 GLU A O 1
ATOM 715 N N . GLU A 1 95 ? 3.974 10.907 -6.636 1.00 96.00 95 GLU A N 1
ATOM 716 C CA . GLU A 1 95 ? 5.102 10.603 -7.515 1.00 96.00 95 GLU A CA 1
ATOM 717 C C . GLU A 1 95 ? 5.014 11.365 -8.841 1.00 96.00 95 GLU A C 1
ATOM 719 O O . GLU A 1 95 ? 4.205 11.069 -9.717 1.00 96.00 95 GLU A O 1
ATOM 724 N N . GLN A 1 96 ? 5.914 12.331 -9.018 1.00 94.56 96 GLN A N 1
ATOM 725 C CA . GLN A 1 96 ? 5.964 13.206 -10.194 1.00 94.56 96 GLN A CA 1
ATOM 726 C C . GLN A 1 96 ? 6.283 12.453 -11.495 1.00 94.56 96 GLN A C 1
ATOM 728 O O . GLN A 1 96 ? 5.901 12.885 -12.582 1.00 94.56 96 GLN A O 1
ATOM 733 N N . GLN A 1 97 ? 6.970 11.309 -11.409 1.00 96.31 97 GLN A N 1
ATOM 734 C CA . GLN A 1 97 ? 7.241 10.440 -12.555 1.00 96.31 97 GLN A CA 1
ATOM 735 C C . GLN A 1 97 ? 6.118 9.423 -12.817 1.00 96.31 97 GLN A C 1
ATOM 737 O O . GLN A 1 97 ? 6.337 8.477 -13.575 1.00 96.31 97 GLN A O 1
ATOM 742 N N . SER A 1 98 ? 4.920 9.608 -12.248 1.00 98.19 98 SER A N 1
ATOM 743 C CA . SER A 1 98 ? 3.792 8.671 -12.353 1.00 98.19 98 SER A CA 1
ATOM 744 C C . SER A 1 98 ? 3.508 8.203 -13.780 1.00 98.19 98 SER A C 1
ATOM 746 O O . SER A 1 98 ? 3.475 7.004 -14.027 1.00 98.19 98 SER A O 1
ATOM 748 N N . ARG A 1 99 ? 3.409 9.123 -14.749 1.00 98.44 99 ARG A N 1
ATOM 749 C CA . ARG A 1 99 ? 3.168 8.798 -16.170 1.00 98.44 99 ARG A CA 1
ATOM 750 C C . ARG A 1 99 ? 4.262 7.914 -16.764 1.00 98.44 99 ARG A C 1
ATOM 752 O O . ARG A 1 99 ? 3.993 7.018 -17.556 1.00 98.44 99 ARG A O 1
ATOM 759 N N . ARG A 1 100 ? 5.517 8.165 -16.386 1.00 98.25 100 ARG A N 1
ATOM 760 C CA . ARG A 1 100 ? 6.668 7.377 -16.842 1.00 98.25 100 ARG A CA 1
ATOM 761 C C . ARG A 1 100 ? 6.653 5.979 -16.224 1.00 98.25 100 ARG A C 1
ATOM 763 O O . ARG A 1 100 ? 6.952 5.018 -16.928 1.00 98.25 100 ARG A O 1
ATOM 770 N N . ILE A 1 101 ? 6.297 5.878 -14.944 1.00 98.44 101 ILE A N 1
ATOM 771 C CA . ILE A 1 101 ? 6.139 4.606 -14.236 1.00 98.44 101 ILE A CA 1
ATOM 772 C C . ILE A 1 101 ? 4.985 3.812 -14.848 1.00 98.44 101 ILE A C 1
ATOM 774 O O . ILE A 1 101 ? 5.217 2.703 -15.309 1.00 98.44 101 ILE A O 1
ATOM 778 N N . ALA A 1 102 ? 3.785 4.386 -14.942 1.00 98.75 102 ALA A N 1
ATOM 779 C CA . ALA A 1 102 ? 2.597 3.722 -15.474 1.00 98.75 102 ALA A CA 1
ATOM 780 C C . ALA A 1 102 ? 2.819 3.170 -16.888 1.00 98.75 102 ALA A C 1
ATOM 782 O O . ALA A 1 102 ? 2.589 1.986 -17.120 1.00 98.75 102 ALA A O 1
ATOM 783 N N . ARG A 1 103 ? 3.385 3.976 -17.798 1.00 98.69 103 ARG A N 1
ATOM 784 C CA . ARG A 1 103 ? 3.754 3.523 -19.148 1.00 98.69 103 ARG A CA 1
ATOM 785 C C . ARG A 1 103 ? 4.694 2.328 -19.132 1.00 98.69 103 ARG A C 1
ATOM 787 O O . ARG A 1 103 ? 4.553 1.395 -19.921 1.00 98.69 103 ARG A O 1
ATOM 794 N N . TYR A 1 104 ? 5.701 2.380 -18.262 1.00 98.62 104 TYR A N 1
ATOM 795 C CA . TYR A 1 104 ? 6.653 1.292 -18.128 1.00 98.62 104 TYR A CA 1
ATOM 796 C C . TYR A 1 104 ? 5.955 0.037 -17.598 1.00 98.62 104 TYR A C 1
ATOM 798 O O . TYR A 1 104 ? 6.145 -1.032 -18.169 1.00 98.62 104 TYR A O 1
ATOM 806 N N . LEU A 1 105 ? 5.123 0.163 -16.563 1.00 98.56 105 LEU A N 1
ATOM 807 C CA . LEU A 1 105 ? 4.383 -0.956 -15.991 1.00 98.56 105 LEU A CA 1
ATOM 808 C C . LEU A 1 105 ? 3.474 -1.602 -17.038 1.00 98.56 105 LEU A C 1
ATOM 810 O O . LEU A 1 105 ? 3.628 -2.790 -17.294 1.00 98.56 105 LEU A O 1
ATOM 814 N N . VAL A 1 106 ? 2.626 -0.828 -17.722 1.00 98.62 106 VAL A N 1
ATOM 815 C CA . VAL A 1 106 ? 1.717 -1.326 -18.774 1.00 98.62 106 VAL A CA 1
ATOM 816 C C . VAL A 1 106 ? 2.464 -2.113 -19.851 1.00 98.62 106 VAL A C 1
ATOM 818 O O . VAL A 1 106 ? 2.014 -3.180 -20.260 1.00 98.62 106 VAL A O 1
ATOM 821 N N . LYS A 1 107 ? 3.642 -1.637 -20.270 1.00 98.44 107 LYS A N 1
ATOM 822 C CA . LYS A 1 107 ? 4.466 -2.307 -21.284 1.00 98.44 107 LYS A CA 1
ATOM 823 C C . LYS A 1 107 ? 5.059 -3.651 -20.824 1.00 98.44 107 LYS A C 1
ATOM 825 O O . LYS A 1 107 ? 5.369 -4.476 -21.680 1.00 98.44 107 LYS A O 1
ATOM 830 N N . HIS A 1 108 ? 5.254 -3.860 -19.522 1.00 98.50 108 HIS A N 1
ATOM 831 C CA . HIS A 1 108 ? 5.984 -5.017 -18.977 1.00 98.50 108 HIS A CA 1
ATOM 832 C C . HIS A 1 108 ? 5.125 -5.943 -18.105 1.00 98.50 108 HIS A C 1
ATOM 834 O O . HIS A 1 108 ? 5.663 -6.832 -17.449 1.00 98.50 108 HIS A O 1
ATOM 840 N N . ARG A 1 109 ? 3.800 -5.765 -18.109 1.00 97.50 109 ARG A N 1
ATOM 841 C CA . ARG A 1 109 ? 2.853 -6.718 -17.513 1.00 97.50 109 ARG A CA 1
ATOM 842 C C . ARG A 1 109 ? 3.030 -8.132 -18.098 1.00 97.50 109 ARG A C 1
ATOM 844 O O . ARG A 1 109 ? 3.399 -8.256 -19.270 1.00 97.50 109 ARG A O 1
ATOM 851 N N . PRO A 1 110 ? 2.685 -9.194 -17.343 1.00 98.31 110 PRO A N 1
ATOM 852 C CA . PRO A 1 110 ? 2.081 -9.162 -16.006 1.00 98.31 110 PRO A CA 1
ATOM 853 C C . PRO A 1 110 ? 3.102 -9.145 -14.854 1.00 98.31 110 PRO A C 1
ATOM 855 O O . PRO A 1 110 ? 4.212 -9.658 -14.979 1.00 98.31 110 PRO A O 1
ATOM 858 N N . PHE A 1 111 ? 2.680 -8.624 -13.699 1.00 98.00 111 PHE A N 1
ATOM 859 C CA . PHE A 1 111 ? 3.418 -8.675 -12.432 1.00 98.00 111 PHE A CA 1
ATOM 860 C C . PHE A 1 111 ? 2.696 -9.571 -11.424 1.00 98.00 111 PHE A C 1
ATOM 862 O O . PHE A 1 111 ? 1.505 -9.390 -11.175 1.00 98.00 111 PHE A O 1
ATOM 869 N N . ALA A 1 112 ? 3.427 -10.508 -10.819 1.00 96.94 112 ALA A N 1
ATOM 870 C CA . ALA A 1 112 ? 2.895 -11.437 -9.819 1.00 96.94 112 ALA A CA 1
ATOM 871 C C . ALA A 1 112 ? 3.443 -11.179 -8.408 1.00 96.94 112 ALA A C 1
ATOM 873 O O . ALA A 1 112 ? 2.809 -11.556 -7.422 1.00 96.94 112 ALA A O 1
ATOM 874 N N . THR A 1 113 ? 4.622 -10.558 -8.293 1.00 97.56 113 THR A N 1
ATOM 875 C CA . THR A 1 113 ? 5.302 -10.374 -7.005 1.00 97.56 113 THR A CA 1
ATOM 876 C C . THR A 1 113 ? 5.705 -8.931 -6.737 1.00 97.56 113 THR A C 1
ATOM 878 O O . THR A 1 113 ? 5.925 -8.130 -7.650 1.00 97.56 113 THR A O 1
ATOM 881 N N . THR A 1 114 ? 5.864 -8.609 -5.454 1.00 96.56 114 THR A N 1
ATOM 882 C CA . THR A 1 114 ? 6.344 -7.297 -5.000 1.00 96.56 114 THR A CA 1
ATOM 883 C C . THR A 1 114 ? 7.744 -6.977 -5.526 1.00 96.56 114 THR A C 1
ATOM 885 O O . THR A 1 114 ? 8.016 -5.837 -5.897 1.00 96.56 114 THR A O 1
ATOM 888 N N . ALA A 1 115 ? 8.623 -7.977 -5.627 1.00 96.06 115 ALA A N 1
ATOM 889 C CA . ALA A 1 115 ? 9.975 -7.800 -6.151 1.00 96.06 115 ALA A CA 1
ATOM 890 C C . ALA A 1 115 ? 9.974 -7.399 -7.636 1.00 96.06 115 ALA A C 1
ATOM 892 O O . ALA A 1 115 ? 10.640 -6.434 -8.003 1.00 96.06 115 ALA A O 1
ATOM 893 N N . GLN A 1 116 ? 9.173 -8.082 -8.466 1.00 97.50 116 GLN A N 1
ATOM 894 C CA . GLN A 1 116 ? 9.038 -7.760 -9.893 1.00 97.50 116 GLN A CA 1
ATOM 895 C C . GLN A 1 116 ? 8.539 -6.328 -10.099 1.00 97.50 116 GLN A C 1
ATOM 897 O O . GLN A 1 116 ? 9.089 -5.581 -10.908 1.00 97.50 116 GLN A O 1
ATOM 902 N N . LEU A 1 117 ? 7.513 -5.930 -9.341 1.00 98.00 117 LEU A N 1
ATOM 903 C CA . LEU A 1 117 ? 6.967 -4.583 -9.432 1.00 98.00 117 LEU A CA 1
ATOM 904 C C . LEU A 1 117 ? 7.991 -3.527 -8.988 1.00 98.00 117 LEU A C 1
ATOM 906 O O . LEU A 1 117 ? 8.149 -2.504 -9.652 1.00 98.00 117 LEU A O 1
ATOM 910 N N . ALA A 1 118 ? 8.698 -3.759 -7.880 1.00 96.81 118 ALA A N 1
ATOM 911 C CA . ALA A 1 118 ? 9.690 -2.814 -7.373 1.00 96.81 118 ALA A CA 1
ATOM 912 C C . ALA A 1 118 ? 10.859 -2.616 -8.346 1.00 96.81 118 ALA A C 1
ATOM 914 O O . ALA A 1 118 ? 11.276 -1.476 -8.570 1.00 96.81 118 ALA A O 1
ATOM 915 N N . GLU A 1 119 ? 11.337 -3.700 -8.962 1.00 96.38 119 GLU A N 1
ATOM 916 C CA . GLU A 1 119 ? 12.359 -3.644 -10.005 1.00 96.38 119 GLU A CA 1
ATOM 917 C C . GLU A 1 119 ? 11.864 -2.856 -11.224 1.00 96.38 119 GLU A C 1
ATOM 919 O O . GLU A 1 119 ? 12.556 -1.956 -11.697 1.00 96.38 119 GLU A O 1
ATOM 924 N N . ALA A 1 120 ? 10.643 -3.120 -11.695 1.00 97.75 120 ALA A N 1
ATOM 925 C CA . ALA A 1 120 ? 10.067 -2.409 -12.833 1.00 97.75 120 ALA A CA 1
ATOM 926 C C . ALA A 1 120 ? 9.937 -0.899 -12.573 1.00 97.75 120 ALA A C 1
ATOM 928 O O . ALA A 1 120 ? 10.296 -0.089 -13.429 1.00 97.75 120 ALA A O 1
ATOM 929 N N . VAL A 1 121 ? 9.491 -0.497 -11.377 1.00 97.25 121 VAL A N 1
ATOM 930 C CA . VAL A 1 121 ? 9.433 0.92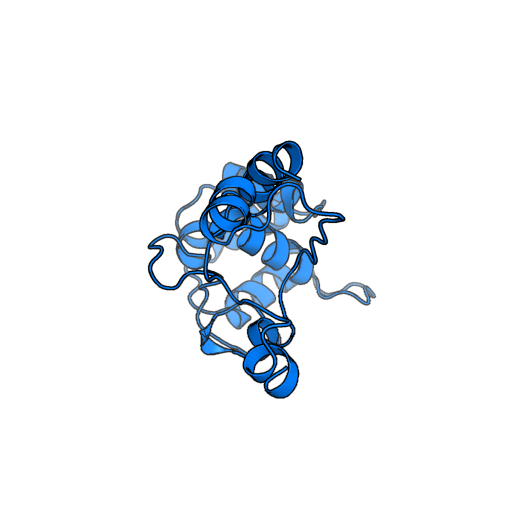2 -10.986 1.00 97.25 121 VAL A CA 1
ATOM 931 C C . VAL A 1 121 ? 10.834 1.537 -10.941 1.00 97.25 121 VAL A C 1
ATOM 933 O O . VAL A 1 121 ? 11.036 2.653 -11.425 1.00 97.25 121 VAL A O 1
ATOM 936 N N . GLU A 1 122 ? 11.819 0.824 -10.394 1.00 95.62 122 GLU A N 1
ATOM 937 C CA . GLU A 1 122 ? 13.202 1.298 -10.344 1.00 95.62 122 GLU A CA 1
ATOM 938 C C . GLU A 1 122 ? 13.798 1.487 -11.747 1.00 95.62 122 GLU A C 1
ATOM 940 O O . GLU A 1 122 ? 14.395 2.532 -12.029 1.00 95.62 122 GLU A O 1
ATOM 945 N N . GLN A 1 123 ? 13.584 0.531 -12.652 1.00 95.94 123 GLN A N 1
ATOM 946 C CA . GLN A 1 123 ? 14.007 0.642 -14.048 1.00 95.94 123 GLN A CA 1
ATOM 947 C C . GLN A 1 123 ? 13.284 1.790 -14.764 1.00 95.94 123 GLN A C 1
ATOM 949 O O . GLN A 1 123 ? 13.921 2.557 -15.494 1.00 95.94 123 GLN A O 1
ATOM 954 N N . ALA A 1 124 ? 11.985 1.974 -14.504 1.00 96.75 124 ALA A N 1
ATOM 955 C CA . ALA A 1 124 ? 11.203 3.060 -15.076 1.00 96.75 124 ALA A CA 1
ATOM 956 C C . ALA A 1 124 ? 11.820 4.420 -14.747 1.00 96.75 124 ALA A C 1
ATOM 958 O O . ALA A 1 124 ? 12.050 5.212 -15.661 1.00 96.75 124 ALA A O 1
ATOM 959 N N . VAL A 1 125 ? 12.155 4.693 -13.483 1.00 94.12 125 VAL A N 1
ATOM 960 C CA . VAL A 1 125 ? 12.727 5.990 -13.072 1.00 94.12 125 VAL A CA 1
ATOM 961 C C . VAL A 1 125 ? 14.243 6.098 -13.287 1.00 94.12 125 VAL A C 1
ATOM 963 O O . VAL A 1 125 ? 14.813 7.189 -13.208 1.00 94.12 125 VAL A O 1
ATOM 966 N N . GLY A 1 126 ? 14.914 4.995 -13.624 1.00 91.69 126 GLY A N 1
ATOM 967 C CA . GLY A 1 126 ? 16.360 4.947 -13.845 1.00 91.69 126 GLY A CA 1
ATOM 968 C C . GLY A 1 126 ? 17.167 4.917 -12.545 1.00 91.69 126 GLY A C 1
ATOM 969 O O . GLY A 1 126 ? 18.120 5.685 -12.401 1.00 91.69 126 GLY A O 1
ATOM 970 N N . GLY A 1 127 ? 16.773 4.058 -11.604 1.00 88.69 127 GLY A N 1
ATOM 971 C CA . GLY A 1 127 ? 17.485 3.822 -10.350 1.00 88.69 127 GLY A CA 1
ATOM 972 C C . GLY A 1 127 ? 17.206 4.856 -9.258 1.00 88.69 127 GLY A C 1
ATOM 973 O O . GLY A 1 127 ? 16.415 5.786 -9.413 1.00 88.69 127 GLY A O 1
ATOM 974 N N . ARG A 1 128 ? 17.904 4.716 -8.125 1.00 79.38 128 ARG A N 1
ATOM 975 C CA . ARG A 1 128 ? 17.709 5.583 -6.948 1.00 79.38 128 ARG A CA 1
ATOM 976 C C . ARG A 1 128 ? 18.184 7.028 -7.122 1.00 79.38 128 ARG A C 1
ATOM 978 O O . ARG A 1 128 ? 17.747 7.881 -6.362 1.00 79.38 128 ARG A O 1
ATOM 985 N N . ARG A 1 129 ? 19.093 7.316 -8.064 1.00 80.56 129 ARG A N 1
ATOM 986 C CA . ARG A 1 129 ? 19.677 8.659 -8.310 1.00 80.56 129 ARG A CA 1
ATOM 987 C C . ARG A 1 129 ? 20.081 9.422 -7.029 1.00 80.56 129 ARG A C 1
ATOM 989 O O . ARG A 1 129 ? 19.861 10.623 -6.922 1.00 80.56 129 ARG A O 1
ATOM 996 N N . GLY A 1 130 ? 20.641 8.720 -6.039 1.00 76.31 130 GLY A N 1
ATOM 997 C CA . GLY A 1 130 ? 21.052 9.305 -4.752 1.00 76.31 130 GLY A CA 1
ATOM 998 C C . GLY A 1 130 ? 19.929 9.514 -3.723 1.00 76.31 130 GLY A C 1
ATOM 999 O O . GLY A 1 130 ? 20.201 9.986 -2.623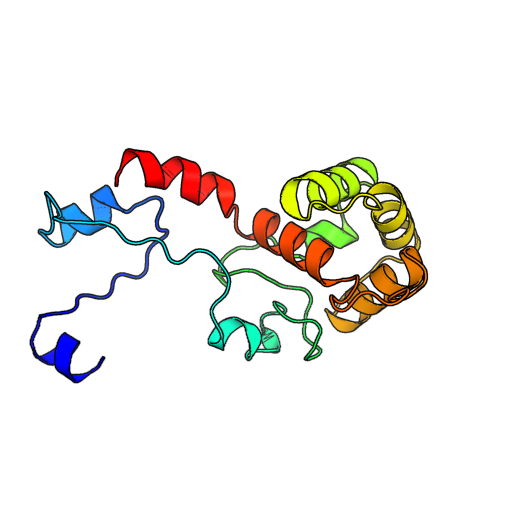 1.00 76.31 130 GLY A O 1
ATOM 1000 N N . SER A 1 131 ? 18.684 9.140 -4.032 1.00 82.75 131 SER A N 1
ATOM 1001 C CA . SER A 1 131 ? 17.571 9.160 -3.080 1.00 82.75 131 SER A CA 1
ATOM 1002 C C . SER A 1 131 ? 17.773 8.141 -1.957 1.00 82.75 131 SER A C 1
ATOM 1004 O O . SER A 1 131 ? 18.064 6.966 -2.199 1.00 82.75 131 SER A O 1
ATOM 1006 N N . ARG A 1 132 ? 17.537 8.584 -0.716 1.00 83.31 132 ARG A N 1
ATOM 1007 C CA . ARG A 1 132 ? 17.482 7.717 0.473 1.00 83.31 132 ARG A CA 1
ATOM 1008 C C . ARG A 1 132 ? 16.267 6.784 0.448 1.00 83.31 132 ARG A C 1
ATOM 1010 O O . ARG A 1 132 ? 16.309 5.704 1.026 1.00 83.31 132 ARG A O 1
ATOM 1017 N N . ILE A 1 133 ? 15.189 7.215 -0.202 1.00 87.25 133 ILE A N 1
ATOM 1018 C CA . ILE A 1 133 ? 13.935 6.468 -0.317 1.00 87.25 133 ILE A CA 1
ATOM 1019 C C . ILE A 1 133 ? 13.981 5.643 -1.603 1.00 87.25 133 ILE A C 1
ATOM 1021 O O . ILE A 1 133 ? 14.364 6.155 -2.659 1.00 87.25 133 ILE A O 1
ATOM 1025 N N . HIS A 1 134 ? 13.588 4.372 -1.515 1.00 90.94 134 HIS A N 1
ATOM 1026 C CA . HIS A 1 134 ? 13.488 3.506 -2.684 1.00 90.94 134 HIS A CA 1
ATOM 1027 C C . HIS A 1 134 ? 12.452 4.067 -3.671 1.00 90.94 134 HIS A C 1
ATOM 1029 O O . HIS A 1 134 ? 11.348 4.405 -3.247 1.00 90.94 134 HIS A O 1
ATOM 1035 N N . PRO A 1 135 ? 12.735 4.097 -4.985 1.00 92.19 135 PRO A N 1
ATOM 1036 C CA . PRO A 1 135 ? 11.776 4.553 -5.991 1.00 92.19 135 PRO A CA 1
ATOM 1037 C C . PRO A 1 135 ? 10.386 3.906 -5.928 1.00 92.19 135 PRO A C 1
ATOM 1039 O O . PRO A 1 135 ? 9.384 4.558 -6.200 1.00 92.19 135 PRO A O 1
ATOM 1042 N N . ALA A 1 136 ? 10.314 2.636 -5.526 1.00 95.12 136 ALA A N 1
ATOM 1043 C CA . ALA A 1 136 ? 9.077 1.879 -5.434 1.00 95.12 136 ALA A CA 1
ATOM 1044 C C . ALA A 1 136 ? 8.192 2.303 -4.251 1.00 95.12 136 ALA A C 1
ATOM 1046 O O . ALA A 1 136 ? 6.989 2.074 -4.301 1.00 95.12 136 ALA A O 1
ATOM 1047 N N . THR A 1 137 ? 8.742 2.950 -3.211 1.00 93.38 137 THR A N 1
ATOM 1048 C CA . THR A 1 137 ? 8.012 3.268 -1.969 1.00 93.38 137 THR A CA 1
ATOM 1049 C C . THR A 1 137 ? 6.704 4.012 -2.233 1.00 93.38 137 THR A C 1
ATOM 1051 O O . THR A 1 137 ? 5.663 3.610 -1.724 1.00 93.38 137 THR A O 1
ATOM 1054 N N . ARG A 1 138 ? 6.737 5.051 -3.072 1.00 95.06 138 ARG A N 1
ATOM 1055 C CA . ARG A 1 138 ? 5.556 5.863 -3.400 1.00 95.06 138 ARG A CA 1
ATOM 1056 C C . ARG A 1 138 ? 4.527 5.122 -4.245 1.00 95.06 138 ARG A C 1
ATOM 1058 O O . ARG A 1 138 ? 3.332 5.257 -4.020 1.00 95.06 138 ARG A O 1
ATOM 1065 N N . THR A 1 139 ? 4.986 4.298 -5.188 1.00 97.19 139 THR A N 1
ATOM 1066 C CA . THR A 1 139 ? 4.084 3.459 -5.992 1.00 97.19 139 THR A CA 1
ATOM 1067 C C . THR A 1 139 ? 3.381 2.427 -5.110 1.00 97.19 139 THR A C 1
ATOM 1069 O O . THR A 1 139 ? 2.172 2.268 -5.202 1.00 97.19 139 THR A O 1
ATOM 1072 N N . PHE A 1 140 ? 4.107 1.782 -4.196 1.00 95.81 140 PHE A N 1
ATOM 1073 C CA . PHE A 1 140 ? 3.534 0.816 -3.255 1.00 95.81 140 PHE A CA 1
ATOM 1074 C C . PHE A 1 140 ? 2.535 1.469 -2.298 1.00 95.81 140 PHE A C 1
ATOM 1076 O O . PHE A 1 140 ? 1.472 0.910 -2.051 1.00 95.81 140 PHE A O 1
ATOM 1083 N N . GLN A 1 141 ? 2.846 2.669 -1.800 1.00 94.69 141 GLN A N 1
ATOM 1084 C CA . GLN A 1 141 ? 1.913 3.459 -0.999 1.00 94.69 141 GLN A CA 1
ATOM 1085 C C . GLN A 1 141 ? 0.621 3.754 -1.771 1.00 94.69 141 GLN A C 1
ATOM 1087 O O . GLN A 1 141 ? -0.463 3.528 -1.241 1.00 94.69 141 GLN A O 1
ATOM 1092 N N . ALA A 1 142 ? 0.732 4.209 -3.022 1.00 96.81 142 ALA A N 1
ATOM 1093 C CA . ALA A 1 142 ? -0.427 4.505 -3.855 1.00 96.81 142 ALA A CA 1
ATOM 1094 C C . ALA A 1 142 ? -1.321 3.277 -4.066 1.00 96.81 142 ALA A C 1
ATOM 1096 O O . ALA A 1 142 ? -2.532 3.355 -3.874 1.00 96.81 142 ALA A O 1
ATOM 1097 N N . LEU A 1 143 ? -0.719 2.137 -4.419 1.00 97.19 143 LEU A N 1
ATOM 1098 C CA . LEU A 1 143 ? -1.448 0.886 -4.627 1.00 97.19 143 LEU A CA 1
ATOM 1099 C C . LEU A 1 143 ? -2.157 0.433 -3.351 1.00 97.19 143 LEU A C 1
ATOM 1101 O O . LEU A 1 143 ? -3.327 0.069 -3.403 1.00 97.19 143 LEU A O 1
ATOM 1105 N N . ARG A 1 144 ? -1.485 0.520 -2.201 1.00 95.06 144 ARG A N 1
ATOM 1106 C CA . ARG A 1 144 ? -2.071 0.169 -0.905 1.00 95.06 144 ARG A CA 1
ATOM 1107 C C . ARG A 1 144 ? -3.302 1.018 -0.581 1.00 95.06 144 ARG A C 1
ATOM 1109 O O . ARG A 1 144 ? -4.338 0.459 -0.224 1.00 95.06 144 ARG A O 1
ATOM 1116 N N . ILE A 1 145 ? -3.200 2.334 -0.782 1.00 94.25 145 ILE A N 1
ATOM 1117 C CA . ILE A 1 145 ? -4.301 3.278 -0.547 1.00 94.25 145 ILE A CA 1
ATOM 1118 C C . ILE A 1 145 ? -5.509 2.929 -1.418 1.00 94.25 145 ILE A C 1
ATOM 1120 O O . ILE A 1 145 ? -6.632 2.920 -0.920 1.00 94.25 145 ILE A O 1
ATOM 1124 N N . VAL A 1 146 ? -5.280 2.616 -2.697 1.00 96.00 146 VAL A N 1
ATOM 1125 C CA . VAL A 1 146 ? -6.339 2.251 -3.650 1.00 96.00 146 VAL A CA 1
ATOM 1126 C C . VAL A 1 146 ? -7.010 0.938 -3.264 1.00 96.00 146 VAL A C 1
ATOM 1128 O O . VAL A 1 146 ? -8.232 0.886 -3.163 1.00 96.00 146 VAL A O 1
ATOM 1131 N N . VAL A 1 147 ? -6.218 -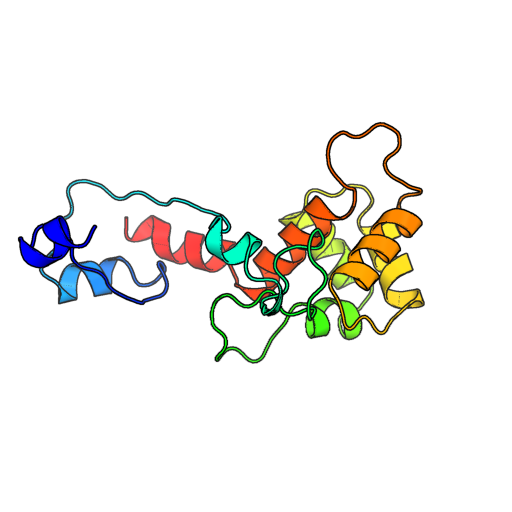0.110 -3.028 1.00 95.75 147 VAL A N 1
ATOM 1132 C CA . VAL A 1 147 ? -6.719 -1.457 -2.716 1.00 95.75 147 VAL A CA 1
ATOM 1133 C C . VAL A 1 147 ? -7.588 -1.447 -1.459 1.00 95.75 147 VAL A C 1
ATOM 1135 O O . VAL A 1 147 ? -8.618 -2.113 -1.414 1.00 95.75 147 VAL A O 1
ATOM 1138 N N . ASN A 1 148 ? -7.202 -0.657 -0.458 1.00 92.56 148 ASN A N 1
ATOM 1139 C CA . ASN A 1 148 ? -7.864 -0.636 0.845 1.00 92.56 148 ASN A CA 1
ATOM 1140 C C . ASN A 1 148 ? -8.817 0.545 1.044 1.00 92.56 148 ASN A C 1
ATOM 1142 O O . ASN A 1 148 ? -9.351 0.700 2.139 1.00 92.56 148 ASN A O 1
ATOM 1146 N N . GLN A 1 149 ? -9.011 1.387 0.023 1.00 92.38 149 GLN A N 1
ATOM 1147 C CA . GLN A 1 149 ? -9.851 2.587 0.097 1.00 92.38 149 GLN A CA 1
ATOM 1148 C C . GLN A 1 149 ? -9.511 3.469 1.319 1.00 92.38 149 GLN A C 1
ATOM 1150 O O . GLN A 1 149 ? -10.397 4.042 1.951 1.00 92.38 149 GLN A O 1
ATOM 1155 N N . GLU A 1 150 ? -8.217 3.577 1.666 1.00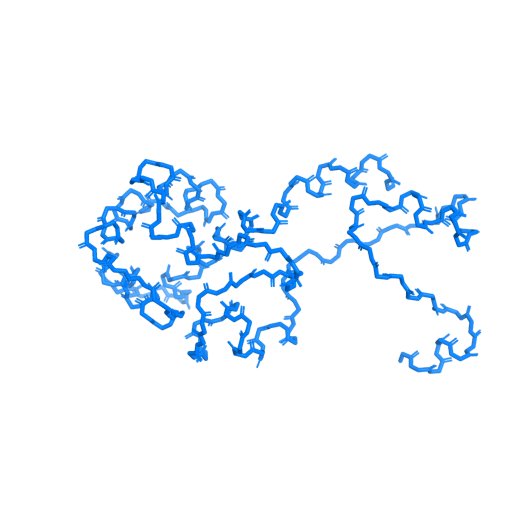 90.75 150 GLU A N 1
ATOM 1156 C CA . GLU A 1 150 ? -7.760 4.139 2.955 1.00 90.75 150 GLU A CA 1
ATOM 1157 C C . GLU A 1 150 ? -8.290 5.559 3.199 1.00 90.75 150 GLU A C 1
ATOM 1159 O O . GLU A 1 150 ? -8.701 5.890 4.309 1.00 90.75 150 GLU A O 1
ATOM 1164 N N . LEU A 1 151 ? -8.301 6.399 2.158 1.00 89.56 151 LEU A N 1
ATOM 1165 C CA . LEU A 1 151 ? -8.772 7.781 2.270 1.00 89.56 151 LEU A CA 1
ATOM 1166 C C . LEU A 1 151 ? -10.293 7.882 2.381 1.00 89.56 151 LEU A C 1
ATOM 1168 O O . LEU A 1 151 ? -10.772 8.704 3.150 1.00 89.56 151 LEU A O 1
ATOM 1172 N N . GLN A 1 152 ? -11.045 7.030 1.681 1.00 89.25 152 GLN A N 1
ATOM 1173 C CA . GLN A 1 152 ? -12.503 7.001 1.811 1.00 89.25 152 GLN A CA 1
ATOM 1174 C C . GLN A 1 152 ? -12.905 6.581 3.228 1.00 89.25 152 GLN A C 1
ATOM 1176 O O . GLN A 1 152 ? -13.741 7.224 3.852 1.00 89.25 152 GLN A O 1
ATOM 1181 N N . GLN A 1 153 ? -12.254 5.547 3.770 1.00 87.94 153 GLN A N 1
ATOM 1182 C CA . GLN A 1 153 ? -12.479 5.118 5.150 1.00 87.94 153 GLN A CA 1
ATOM 1183 C C . GLN A 1 153 ? -12.193 6.246 6.151 1.00 87.94 153 GLN A C 1
ATOM 1185 O O . GLN A 1 153 ? -12.892 6.382 7.154 1.00 87.94 153 GLN A O 1
ATOM 1190 N N . LEU A 1 154 ? -11.182 7.078 5.881 1.00 89.44 154 LEU A N 1
ATOM 1191 C CA . LEU A 1 154 ? -10.860 8.226 6.728 1.00 89.44 154 LEU A CA 1
ATOM 1192 C C . LEU A 1 154 ? -11.908 9.335 6.616 1.00 89.44 154 LEU A C 1
ATOM 1194 O O . LEU A 1 154 ? -12.324 9.878 7.636 1.00 89.44 154 LEU A O 1
ATOM 1198 N N . GLU A 1 155 ? -12.359 9.645 5.403 1.00 90.50 155 GLU A N 1
ATOM 1199 C CA . GLU A 1 155 ? -13.433 10.613 5.159 1.00 90.50 155 GLU A CA 1
ATOM 1200 C C . GLU A 1 155 ? -14.747 10.202 5.842 1.00 90.50 155 GLU A C 1
ATOM 1202 O O . GLU A 1 155 ? -15.442 11.059 6.384 1.00 90.50 155 GLU A O 1
ATOM 1207 N N . GLU A 1 156 ? -15.062 8.905 5.876 1.00 90.75 156 GLU A N 1
ATOM 1208 C CA . GLU A 1 156 ? -16.238 8.359 6.568 1.00 90.75 156 GLU A CA 1
ATOM 1209 C C . GLU A 1 156 ? -16.095 8.400 8.099 1.00 90.75 156 GLU A C 1
ATOM 1211 O O . GLU A 1 156 ? -17.077 8.639 8.804 1.00 90.75 156 GLU A O 1
ATOM 1216 N N . ALA A 1 157 ? -14.886 8.184 8.625 1.00 90.44 157 ALA A N 1
ATOM 1217 C CA . ALA A 1 157 ? -14.635 8.094 10.063 1.00 90.44 157 ALA A CA 1
ATOM 1218 C C . ALA A 1 157 ? -14.472 9.450 10.761 1.00 90.44 157 ALA A C 1
ATOM 1220 O O . ALA A 1 157 ? -14.881 9.591 11.910 1.00 90.44 157 ALA A O 1
ATOM 1221 N N . LEU A 1 158 ? -13.876 10.452 10.106 1.00 91.75 158 LEU A N 1
ATOM 1222 C CA . LEU A 1 158 ? -13.596 11.751 10.735 1.00 91.75 158 LEU A CA 1
ATOM 1223 C C . LEU A 1 158 ? -14.849 12.471 11.276 1.00 91.75 158 LEU A C 1
ATOM 1225 O O . LEU A 1 158 ? -14.758 13.032 12.364 1.00 91.75 158 LEU A O 1
ATOM 1229 N N . PRO A 1 159 ? -16.015 12.456 10.600 1.00 92.56 159 PRO A N 1
ATOM 1230 C CA . PRO A 1 159 ? -17.242 13.043 11.144 1.00 92.56 159 PRO A CA 1
ATOM 1231 C C . PRO A 1 159 ? -17.818 12.309 12.366 1.00 92.56 159 PRO A C 1
ATOM 1233 O O . PRO A 1 159 ? -18.678 12.867 13.040 1.00 92.56 159 PRO A O 1
ATOM 1236 N N . GLN A 1 160 ? -17.388 11.067 12.620 1.00 89.62 160 GLN A N 1
ATOM 1237 C CA . GLN A 1 160 ? -17.830 10.235 13.748 1.00 89.62 160 GLN A CA 1
ATOM 1238 C C . GLN A 1 160 ? -16.960 10.410 15.004 1.00 89.62 160 GLN A C 1
ATOM 1240 O O . GLN A 1 160 ? -17.286 9.835 16.044 1.00 89.62 160 GLN A O 1
ATOM 1245 N N . ALA A 1 161 ? -15.828 11.112 14.885 1.00 83.31 161 ALA A N 1
ATOM 1246 C CA . ALA A 1 161 ? -14.775 11.192 15.896 1.00 83.31 161 ALA A CA 1
ATOM 1247 C C . ALA A 1 161 ? -14.889 12.411 16.821 1.00 83.31 161 ALA A C 1
ATOM 1249 O O . ALA A 1 161 ? -15.403 13.465 16.382 1.00 83.31 161 ALA A O 1
#

pLDDT: mean 91.09, std 7.4, range [62.22, 98.75]

Secondary structure (DSSP, 8-state):
-HHHHHTTS-----S-GGGHHHHHHHTT--S-S------S--HHHHH-GGG---SSS--BS---SSTT----HHHHHHHS-HHHHHHHHHHHH--TTHHHHHHHHHHH----BHHHHHHHHHHHHTS-TT-SS-THHHHHHHHHHHHTTHHHHHHHHGGG-

Sequence (161 aa):
QADAIAAGRLLLSAAPFGHLEKVAADNGFSPVDGVLFDLGVSSFQLQTSERGFSFLQAGPLDMRFDPAQTFSAADVVNDWDEEALADVIYRYGEEQQSRRIARYLVKHRPFATTAQLAEAVEQAVGGRRGSRIHPATRTFQALRIVVNQELQQLEEALPQA

Radius of gyration: 18.36 Å; chains: 1; bounding box: 44×27×55 Å

Foldseek 3Di:
DVVCVVVVNDDDDPDQLLCVLVVCVVVVNPPDPDDDDPDDDDPVCQVPQQQQLDLVRKYWQALEPDPVDPDGLQCLLAPDALVSQLVLLCPQLVDPCSSLLSVQSNVDDDDTISNVSLVSQCVSVVHCPPPPDRSCPSSSRSSNCVNHVRVVSVVSNPVSD